Protein AF-A0A957HE68-F1 (afdb_monomer)

Solvent-accessible surface area (backbone atoms only — not comparable to full-atom values): 7111 Å² total; per-residue (Å²): 111,69,67,58,51,51,28,66,50,32,27,58,51,12,52,51,44,36,53,49,45,52,52,47,49,47,45,66,70,68,44,98,52,94,59,88,46,65,70,59,52,51,50,48,52,53,51,49,50,56,49,50,64,57,39,71,77,43,89,49,68,68,56,34,50,63,56,54,66,48,46,63,63,50,43,61,60,45,48,61,52,53,45,50,54,46,36,37,52,11,41,17,31,30,39,32,40,64,67,36,84,48,64,66,57,14,40,48,37,26,46,19,60,77,69,67,66,71,77,52,87,80,88,48,72,64,64,68,77,106

Sequence (130 aa):
MLDTLLRLIAFPAGLLVVSYVLTSAVRSFVLPRGDNVWLTRVTFGVVLWFFRLRTRKASTYEQRDRIMALFAPLTLLVLPVVWLVLVLAGYTLMFWAAGIHDFYTAFSTSGSSLLTLGFAPVNSLSTTIL

Structure (mmCIF, N/CA/C/O backbone):
data_AF-A0A957HE68-F1
#
_entry.id   AF-A0A957HE68-F1
#
loop_
_atom_site.group_PDB
_atom_site.id
_atom_site.type_symbol
_atom_site.label_atom_id
_atom_site.label_alt_id
_atom_site.label_comp_id
_atom_site.label_asym_id
_atom_site.label_entity_id
_atom_site.label_seq_id
_atom_site.pdbx_PDB_ins_code
_atom_site.Cartn_x
_atom_site.Cartn_y
_atom_site.Cartn_z
_atom_site.occupancy
_atom_site.B_iso_or_equiv
_atom_site.auth_seq_id
_atom_site.auth_comp_id
_atom_site.auth_asym_id
_atom_site.auth_atom_id
_atom_site.pdbx_PDB_model_num
ATOM 1 N N . MET A 1 1 ? 8.685 -12.769 -27.928 1.00 75.94 1 MET A N 1
ATOM 2 C CA . MET A 1 1 ? 7.511 -11.882 -28.117 1.00 75.94 1 MET A CA 1
ATOM 3 C C . MET A 1 1 ? 6.611 -11.821 -26.887 1.00 75.94 1 MET A C 1
ATOM 5 O O . MET A 1 1 ? 6.362 -10.714 -26.437 1.00 75.94 1 MET A O 1
ATOM 9 N N . LEU A 1 2 ? 6.144 -12.949 -26.326 1.00 86.31 2 LEU A N 1
ATOM 10 C CA . LEU A 1 2 ? 5.244 -12.943 -25.155 1.00 86.31 2 LEU A CA 1
ATOM 11 C C . LEU A 1 2 ? 5.849 -12.233 -23.927 1.00 86.31 2 LEU A C 1
ATOM 13 O O . LEU A 1 2 ? 5.196 -11.384 -23.339 1.00 86.31 2 LEU A O 1
ATOM 17 N N . ASP A 1 3 ? 7.108 -12.525 -23.589 1.00 85.50 3 ASP A N 1
ATOM 18 C CA . ASP A 1 3 ? 7.813 -11.885 -22.464 1.00 85.50 3 ASP A CA 1
ATOM 19 C C . ASP A 1 3 ? 7.893 -10.355 -22.621 1.00 85.50 3 ASP A C 1
ATOM 21 O O . ASP A 1 3 ? 7.539 -9.608 -21.717 1.00 85.50 3 ASP A O 1
ATOM 25 N N . THR A 1 4 ? 8.243 -9.872 -23.815 1.00 86.00 4 THR A N 1
ATOM 26 C CA . THR A 1 4 ? 8.285 -8.437 -24.131 1.00 86.00 4 THR A CA 1
ATOM 27 C C . THR A 1 4 ? 6.916 -7.769 -23.985 1.00 86.00 4 THR A C 1
ATOM 29 O O . THR A 1 4 ? 6.829 -6.674 -23.440 1.00 86.00 4 THR A O 1
ATOM 32 N N . LEU A 1 5 ? 5.844 -8.432 -24.432 1.00 89.75 5 LEU A N 1
ATOM 33 C CA . LEU A 1 5 ? 4.464 -7.962 -24.258 1.00 89.75 5 LEU A CA 1
ATOM 34 C C . LEU A 1 5 ? 4.073 -7.883 -22.779 1.00 89.75 5 LEU A C 1
ATOM 36 O O . LEU A 1 5 ? 3.512 -6.878 -22.349 1.00 89.75 5 LEU A O 1
ATOM 40 N N . LEU A 1 6 ? 4.407 -8.909 -21.990 1.00 90.62 6 LEU A N 1
ATOM 41 C CA . LEU A 1 6 ? 4.145 -8.916 -20.550 1.00 90.62 6 LEU A CA 1
ATOM 42 C C . LEU A 1 6 ? 4.876 -7.770 -19.847 1.00 90.62 6 LEU A C 1
ATOM 44 O O . LEU A 1 6 ? 4.268 -7.077 -19.037 1.00 90.62 6 LEU A O 1
ATOM 48 N N . ARG A 1 7 ? 6.140 -7.510 -20.196 1.00 88.31 7 ARG A N 1
ATOM 49 C CA . ARG A 1 7 ? 6.916 -6.378 -19.660 1.00 88.31 7 ARG A CA 1
ATOM 50 C C . ARG A 1 7 ? 6.325 -5.029 -20.063 1.00 88.31 7 ARG A C 1
ATOM 52 O O . ARG A 1 7 ? 6.198 -4.141 -19.221 1.00 88.31 7 ARG A O 1
ATOM 59 N N . LEU A 1 8 ? 5.919 -4.897 -21.327 1.00 91.75 8 LEU A N 1
ATOM 60 C CA . LEU A 1 8 ? 5.304 -3.682 -21.863 1.00 91.75 8 LEU A CA 1
ATOM 61 C C . LEU A 1 8 ? 3.995 -3.333 -21.146 1.00 91.75 8 LEU A C 1
ATOM 63 O O . LEU A 1 8 ? 3.669 -2.159 -21.034 1.00 91.75 8 LEU A O 1
ATOM 67 N N . ILE A 1 9 ? 3.263 -4.332 -20.649 1.00 94.56 9 ILE A N 1
ATOM 68 C CA . ILE A 1 9 ? 2.034 -4.142 -19.868 1.00 94.56 9 ILE A CA 1
ATOM 69 C C . ILE A 1 9 ? 2.347 -3.968 -18.374 1.00 94.56 9 ILE A C 1
ATOM 71 O O . ILE A 1 9 ? 1.735 -3.134 -17.707 1.00 94.56 9 ILE A O 1
ATOM 75 N N . ALA A 1 10 ? 3.308 -4.722 -17.837 1.00 94.12 10 ALA A N 1
ATOM 76 C CA . ALA A 1 10 ? 3.653 -4.706 -16.417 1.00 94.12 10 ALA A CA 1
ATOM 77 C C . ALA A 1 10 ? 4.202 -3.349 -15.960 1.00 94.12 10 ALA A C 1
ATOM 79 O O . ALA A 1 10 ? 3.811 -2.871 -14.896 1.00 94.12 10 ALA A O 1
ATOM 80 N N . PHE A 1 11 ? 5.047 -2.699 -16.768 1.00 94.75 11 PHE A N 1
ATOM 81 C CA . PHE A 1 11 ? 5.588 -1.381 -16.429 1.00 94.75 11 PHE A CA 1
ATOM 82 C C . PHE A 1 11 ? 4.496 -0.307 -16.248 1.00 94.75 11 PHE A C 1
ATOM 84 O O . PHE A 1 11 ? 4.413 0.266 -15.159 1.00 94.75 11 PHE A O 1
ATOM 91 N N . PRO A 1 12 ? 3.622 -0.030 -17.241 1.00 97.12 12 PRO A N 1
ATOM 92 C CA . PRO A 1 12 ? 2.555 0.948 -17.074 1.00 97.12 12 PRO A CA 1
ATOM 93 C C . PRO A 1 12 ? 1.541 0.518 -16.014 1.00 97.12 12 PRO A C 1
ATOM 95 O O . PRO A 1 12 ? 1.039 1.378 -15.300 1.00 97.12 12 PRO A O 1
ATOM 98 N N . ALA A 1 13 ? 1.266 -0.781 -15.845 1.00 97.44 13 ALA A N 1
ATOM 99 C CA . ALA A 1 13 ? 0.412 -1.250 -14.754 1.00 97.44 13 ALA A CA 1
ATOM 100 C C . ALA A 1 13 ? 0.998 -0.884 -13.379 1.00 97.44 13 ALA A C 1
ATOM 102 O O . ALA A 1 13 ? 0.289 -0.322 -12.543 1.00 97.44 13 ALA A O 1
ATOM 103 N N . GLY A 1 14 ? 2.293 -1.133 -13.162 1.00 96.62 14 GLY A N 1
ATOM 104 C CA . GLY A 1 14 ? 2.989 -0.740 -11.937 1.00 96.62 14 GLY A CA 1
ATOM 105 C C . GLY A 1 14 ? 2.987 0.774 -11.725 1.00 96.62 14 GLY A C 1
ATOM 106 O O . GLY A 1 14 ? 2.614 1.242 -10.648 1.00 96.62 14 GLY A O 1
ATOM 107 N N . LEU A 1 15 ? 3.285 1.546 -12.774 1.00 96.88 15 LEU A N 1
ATOM 108 C CA . LEU A 1 15 ? 3.272 3.010 -12.729 1.00 96.88 15 LEU A CA 1
ATOM 109 C C . LEU A 1 15 ? 1.884 3.566 -12.382 1.00 96.88 15 LEU A C 1
ATOM 111 O O . LEU A 1 15 ? 1.774 4.491 -11.574 1.00 96.88 15 LEU A O 1
ATOM 115 N N . LEU A 1 16 ? 0.821 2.999 -12.958 1.00 98.00 16 LEU A N 1
ATOM 116 C CA . LEU A 1 16 ? -0.559 3.384 -12.664 1.00 98.00 16 LEU A CA 1
ATOM 117 C C . LEU A 1 16 ? -0.926 3.084 -11.210 1.00 98.00 16 LEU A C 1
ATOM 119 O O . LEU A 1 16 ? -1.542 3.930 -10.562 1.00 98.00 16 LEU A O 1
ATOM 123 N N . VAL A 1 17 ? -0.518 1.926 -10.679 1.00 97.88 17 VAL A N 1
ATOM 124 C CA . VAL A 1 17 ? -0.725 1.577 -9.265 1.00 97.88 17 VAL A CA 1
ATOM 125 C C . VAL A 1 17 ? -0.024 2.584 -8.355 1.00 97.88 17 VAL A C 1
ATOM 127 O O . VAL A 1 17 ? -0.676 3.158 -7.482 1.00 97.88 17 VAL A O 1
ATOM 130 N N . VAL A 1 18 ? 1.265 2.859 -8.579 1.00 97.31 18 VAL A N 1
ATOM 131 C CA . VAL A 1 18 ? 2.030 3.822 -7.766 1.00 97.31 18 VAL A CA 1
ATOM 132 C C . VAL A 1 18 ? 1.402 5.218 -7.842 1.00 97.31 18 VAL A C 1
ATOM 134 O O . VAL A 1 18 ? 1.134 5.833 -6.811 1.00 97.31 18 VAL A O 1
ATOM 137 N N . SER A 1 19 ? 1.076 5.692 -9.047 1.00 97.38 19 SER A N 1
ATOM 138 C CA . SER A 1 19 ? 0.447 7.005 -9.263 1.00 97.38 19 SER A CA 1
ATOM 139 C C . SER A 1 19 ? -0.917 7.120 -8.573 1.00 97.38 19 SER A C 1
ATOM 141 O O . SER A 1 19 ? -1.239 8.150 -7.969 1.00 97.38 19 SER A O 1
ATOM 143 N N . TYR A 1 20 ? -1.721 6.053 -8.625 1.00 96.88 20 TYR A N 1
ATOM 144 C CA . TYR A 1 20 ? -3.011 5.980 -7.944 1.00 96.88 20 TYR A CA 1
ATOM 145 C C . TYR A 1 20 ? -2.849 6.038 -6.422 1.00 96.88 20 TYR A C 1
ATOM 147 O O . TYR A 1 20 ? -3.557 6.801 -5.761 1.00 96.88 20 TYR A O 1
ATOM 155 N N . VAL A 1 21 ? -1.898 5.283 -5.864 1.00 96.38 21 VAL A N 1
ATOM 156 C CA . VAL A 1 21 ? -1.625 5.277 -4.420 1.00 96.38 21 VAL A CA 1
ATOM 157 C C . VAL A 1 21 ? -1.120 6.638 -3.949 1.00 96.38 21 VAL A C 1
ATOM 159 O O . VAL A 1 21 ? -1.629 7.145 -2.953 1.00 96.38 21 VAL A O 1
ATOM 162 N N . LEU A 1 22 ? -0.203 7.277 -4.681 1.00 95.00 22 LEU A N 1
ATOM 163 C CA . LEU A 1 22 ? 0.270 8.629 -4.361 1.00 95.00 22 LEU A CA 1
ATOM 164 C C . LEU A 1 22 ? -0.880 9.640 -4.368 1.00 95.00 22 LEU A C 1
ATOM 166 O O . LEU A 1 22 ? -1.043 10.406 -3.418 1.00 95.00 22 LEU A O 1
ATOM 170 N N . THR A 1 23 ? -1.737 9.595 -5.390 1.00 93.81 23 THR A N 1
ATOM 171 C CA . THR A 1 23 ? -2.928 10.455 -5.456 1.00 93.81 23 THR A CA 1
ATOM 172 C C . THR A 1 23 ? -3.871 10.184 -4.281 1.00 93.81 23 THR A C 1
ATOM 174 O O . THR A 1 23 ? -4.384 11.122 -3.669 1.00 93.81 23 THR A O 1
ATOM 177 N N . SER A 1 24 ? -4.082 8.913 -3.929 1.00 93.38 24 SER A N 1
ATOM 178 C CA . SER A 1 24 ? -4.888 8.508 -2.774 1.00 93.38 24 SER A CA 1
ATOM 179 C C . SER A 1 24 ? -4.308 9.044 -1.465 1.00 93.38 24 SER A C 1
ATOM 181 O O . SER A 1 24 ? -5.060 9.547 -0.628 1.00 93.38 24 SER A O 1
ATOM 183 N N . ALA A 1 25 ? -2.989 8.959 -1.293 1.00 92.25 25 ALA A N 1
ATOM 184 C CA . ALA A 1 25 ? -2.292 9.420 -0.102 1.00 92.25 25 ALA A CA 1
ATOM 185 C C . ALA A 1 25 ? -2.399 10.939 0.060 1.00 92.25 25 ALA A C 1
ATOM 187 O O . ALA A 1 25 ? -2.821 11.415 1.114 1.00 92.25 25 ALA A O 1
ATOM 188 N N . VAL A 1 26 ? -2.128 11.695 -1.009 1.00 92.94 26 VAL A N 1
ATOM 189 C CA . VAL A 1 26 ? -2.265 13.159 -1.018 1.00 92.94 26 VAL A CA 1
ATOM 190 C C . VAL A 1 26 ? -3.702 13.572 -0.703 1.00 92.94 26 VAL A C 1
ATOM 192 O O . VAL A 1 26 ? -3.925 14.407 0.171 1.00 92.94 26 VAL A O 1
ATOM 195 N N . ARG A 1 27 ? -4.697 12.962 -1.356 1.00 91.00 27 ARG A N 1
ATOM 196 C CA . ARG A 1 27 ? -6.107 13.296 -1.102 1.00 91.00 27 ARG A 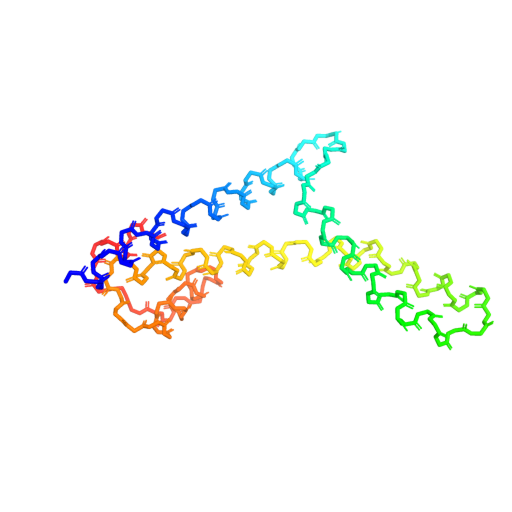CA 1
ATOM 197 C C . ARG A 1 27 ? -6.566 12.943 0.310 1.00 91.00 27 ARG A C 1
A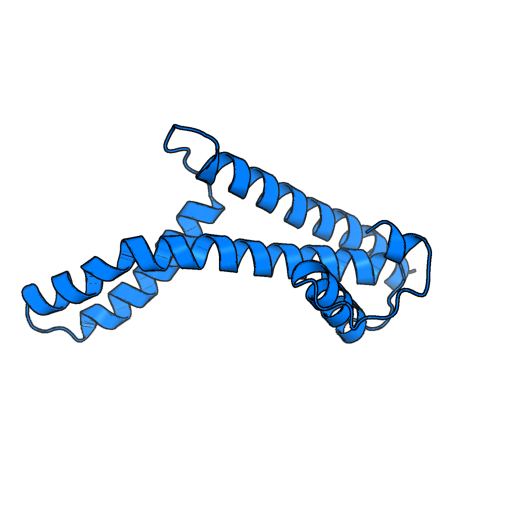TOM 199 O O . ARG A 1 27 ? -7.422 13.640 0.836 1.00 91.00 27 ARG A O 1
ATOM 206 N N . SER A 1 28 ? -6.012 11.891 0.911 1.00 88.00 28 SER A N 1
ATOM 207 C CA . SER A 1 28 ? -6.415 11.446 2.251 1.00 88.00 28 SER A CA 1
ATOM 208 C C . SER A 1 28 ? -5.730 12.226 3.378 1.00 88.00 28 SER A C 1
ATOM 210 O O . SER A 1 28 ? -6.350 12.413 4.419 1.00 88.00 28 SER A O 1
ATOM 212 N N . PHE A 1 29 ? -4.478 12.671 3.196 1.00 87.12 29 PHE A N 1
ATOM 213 C CA . PHE A 1 29 ? -3.711 13.352 4.252 1.00 87.12 29 PHE A CA 1
ATOM 214 C C . PHE A 1 29 ? -3.557 14.861 4.074 1.00 87.12 29 PHE A C 1
ATOM 216 O O . PHE A 1 29 ? -3.486 15.578 5.067 1.00 87.12 29 PHE A O 1
ATOM 223 N N . VAL A 1 30 ? -3.460 15.349 2.838 1.00 87.88 30 VAL A N 1
ATOM 224 C CA . VAL A 1 30 ? -3.128 16.759 2.573 1.00 87.88 30 VAL A CA 1
ATOM 225 C C . VAL A 1 30 ? -4.386 17.600 2.398 1.00 87.88 30 VAL A C 1
ATOM 227 O O . VAL A 1 30 ? -4.402 18.771 2.769 1.00 87.88 30 VAL A O 1
ATOM 230 N N . LEU A 1 31 ? -5.454 17.027 1.836 1.00 87.31 31 LEU A N 1
ATOM 231 C CA . LEU A 1 31 ? -6.691 17.774 1.652 1.00 87.31 31 LEU A CA 1
ATOM 232 C C . LEU A 1 31 ? -7.410 17.952 3.001 1.00 87.31 31 LEU A C 1
ATOM 234 O O . LEU A 1 31 ? -7.778 16.962 3.627 1.00 87.31 31 LEU A O 1
ATOM 238 N N . PRO A 1 32 ? -7.715 19.193 3.424 1.00 77.19 32 PRO A N 1
ATOM 239 C CA . PRO A 1 32 ? -8.381 19.482 4.699 1.00 77.19 32 PRO A CA 1
ATOM 240 C C . PRO A 1 32 ? -9.891 19.171 4.679 1.00 77.19 32 PRO A C 1
ATOM 242 O O . PRO A 1 32 ? -10.655 19.687 5.490 1.00 77.19 32 PRO A O 1
ATOM 245 N N . ARG A 1 33 ? -10.352 18.357 3.724 1.00 74.00 33 ARG A N 1
ATOM 246 C CA . ARG A 1 33 ? -11.751 17.952 3.558 1.00 74.00 33 ARG A CA 1
ATOM 247 C C . ARG A 1 33 ? -11.818 16.434 3.506 1.00 74.00 33 ARG A C 1
ATOM 249 O O . ARG A 1 33 ? -10.931 15.817 2.926 1.00 74.00 33 ARG A O 1
ATOM 256 N N . GLY A 1 34 ? -12.876 15.852 4.074 1.00 69.88 34 GLY A N 1
ATOM 257 C CA . GLY A 1 34 ? -13.139 14.409 4.051 1.00 69.88 34 GLY A CA 1
ATOM 258 C C . GLY A 1 34 ? -13.446 13.908 2.641 1.00 69.88 34 GLY A C 1
ATOM 259 O O . GLY A 1 34 ? -14.594 13.605 2.323 1.00 69.88 34 GLY A O 1
ATOM 260 N N . ASP A 1 35 ? -12.429 13.878 1.782 1.00 77.88 35 ASP A N 1
ATOM 261 C CA . ASP A 1 35 ? -12.549 13.388 0.420 1.00 77.88 35 ASP A CA 1
ATOM 262 C C . ASP A 1 35 ? -12.723 11.867 0.450 1.00 77.88 35 ASP A C 1
ATOM 264 O O . ASP A 1 35 ? -12.035 11.136 1.169 1.00 77.88 35 ASP A O 1
ATOM 268 N N . ASN A 1 36 ? -13.690 11.375 -0.313 1.00 78.31 36 ASN A N 1
ATOM 269 C CA . ASN A 1 36 ? -14.111 9.987 -0.230 1.00 78.31 36 ASN A CA 1
ATOM 270 C C . ASN A 1 36 ? -13.303 9.128 -1.204 1.00 78.31 36 ASN A C 1
ATOM 272 O O . ASN A 1 36 ? -13.799 8.681 -2.243 1.00 78.31 36 ASN A O 1
ATOM 276 N N . VAL A 1 37 ? -12.035 8.915 -0.860 1.00 88.88 37 VAL A N 1
ATOM 277 C CA . VAL A 1 37 ? -11.106 8.121 -1.664 1.00 88.88 37 VAL A CA 1
ATOM 278 C C . VAL A 1 37 ? -11.465 6.637 -1.572 1.00 88.88 37 VAL A C 1
ATOM 280 O O . VAL A 1 37 ? -11.614 6.077 -0.485 1.00 88.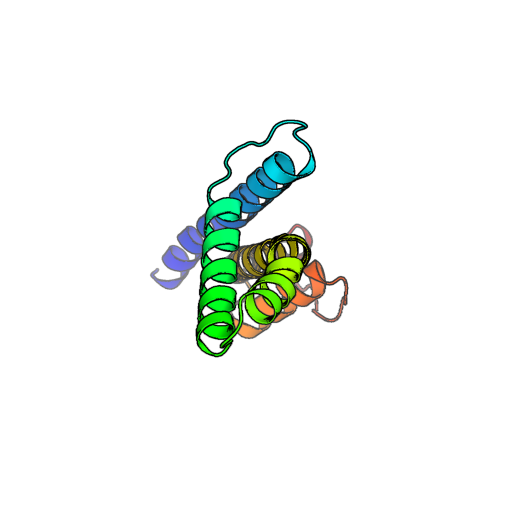88 37 VAL A O 1
ATOM 283 N N . TRP A 1 38 ? -11.589 5.979 -2.728 1.00 91.25 38 TRP A N 1
ATOM 284 C CA . TRP A 1 38 ? -12.007 4.575 -2.808 1.00 91.25 38 TRP A CA 1
ATOM 285 C C . TRP A 1 38 ? -11.086 3.637 -2.018 1.00 91.25 38 TRP A C 1
ATOM 287 O O . TRP A 1 38 ? -11.581 2.822 -1.245 1.00 91.25 38 TRP A O 1
ATOM 297 N N . LEU A 1 39 ? -9.762 3.796 -2.142 1.00 91.50 39 LEU A N 1
ATOM 298 C CA . LEU A 1 39 ? -8.789 2.960 -1.433 1.00 91.50 39 LEU A CA 1
ATOM 299 C C . LEU A 1 39 ? -8.939 3.071 0.090 1.00 91.50 39 LEU A C 1
ATOM 301 O O . LEU A 1 39 ? -8.947 2.060 0.795 1.00 91.50 39 LEU A O 1
ATOM 305 N N . THR A 1 40 ? -9.145 4.290 0.589 1.00 92.19 40 THR A N 1
ATOM 306 C CA . THR A 1 40 ? -9.429 4.556 2.002 1.00 92.19 40 THR A CA 1
ATOM 307 C C . THR A 1 40 ? -10.719 3.862 2.425 1.00 92.19 40 THR A C 1
ATOM 309 O O . THR A 1 40 ? -10.723 3.099 3.388 1.00 92.19 40 THR A O 1
ATOM 312 N N . ARG A 1 41 ? -11.802 4.019 1.657 1.00 93.38 41 ARG A N 1
ATOM 313 C CA . ARG A 1 41 ? -13.092 3.380 1.956 1.00 93.38 41 ARG A CA 1
ATOM 314 C C . ARG A 1 41 ? -12.993 1.855 2.019 1.00 93.38 41 ARG A C 1
ATOM 316 O O . ARG A 1 41 ? -13.517 1.252 2.955 1.00 93.38 41 ARG A O 1
ATOM 323 N N . VAL A 1 42 ? -12.329 1.235 1.044 1.00 95.88 42 VAL A N 1
ATOM 324 C CA . VAL A 1 42 ? -12.131 -0.221 1.005 1.00 95.88 42 VAL A CA 1
ATOM 325 C C . VAL A 1 42 ? -11.320 -0.680 2.210 1.00 95.88 42 VAL A C 1
ATOM 327 O O . VAL A 1 42 ? -11.724 -1.627 2.880 1.00 95.88 42 VAL A O 1
ATOM 330 N N . THR A 1 43 ? -10.241 0.029 2.544 1.00 95.25 43 THR A N 1
ATOM 331 C CA . THR A 1 43 ? -9.405 -0.289 3.711 1.00 95.25 43 THR A CA 1
ATOM 332 C C . THR A 1 43 ? -10.221 -0.251 5.004 1.00 95.25 43 THR A C 1
ATOM 334 O O . THR A 1 43 ? -10.222 -1.223 5.759 1.00 95.25 43 THR A O 1
ATOM 337 N N . PHE A 1 44 ? -11.006 0.811 5.221 1.00 95.56 44 PHE A N 1
ATOM 338 C CA . PHE A 1 44 ? -11.909 0.907 6.372 1.00 95.56 44 PHE A CA 1
ATOM 339 C C . PHE A 1 44 ? -12.948 -0.218 6.398 1.00 95.56 44 PHE A C 1
ATOM 341 O O . PHE A 1 44 ? -13.202 -0.791 7.457 1.00 95.56 44 PHE A O 1
ATOM 348 N N . GLY A 1 45 ? -13.523 -0.574 5.248 1.00 96.81 45 GLY A N 1
ATOM 349 C CA . GLY A 1 45 ? -14.480 -1.675 5.138 1.00 96.81 45 GLY A CA 1
ATOM 350 C C . GLY A 1 45 ? -13.877 -3.034 5.507 1.00 96.81 45 GLY A C 1
ATOM 351 O O . GLY A 1 45 ? -14.483 -3.786 6.271 1.00 96.81 45 GLY A O 1
ATOM 352 N N . VAL A 1 46 ? -12.671 -3.330 5.014 1.00 96.88 46 VAL A N 1
ATOM 353 C CA . VAL A 1 46 ? -11.951 -4.580 5.306 1.00 96.88 46 VAL A CA 1
ATOM 354 C C . VAL A 1 46 ? -11.581 -4.662 6.785 1.00 96.88 46 VAL A C 1
ATOM 356 O O . VAL A 1 46 ? -11.862 -5.673 7.430 1.00 96.88 46 VAL A O 1
ATOM 359 N N . VAL A 1 47 ? -11.021 -3.595 7.363 1.00 97.00 47 VAL A N 1
ATOM 360 C CA . VAL A 1 47 ? -10.686 -3.582 8.796 1.00 97.00 47 VAL A CA 1
ATOM 361 C C . VAL A 1 47 ? -11.955 -3.710 9.642 1.00 97.00 47 VAL A C 1
ATOM 363 O O . VAL A 1 47 ? -11.995 -4.514 10.573 1.00 97.00 47 VAL A O 1
ATOM 366 N N . LEU A 1 48 ? -13.039 -3.018 9.278 1.00 96.44 48 LEU A N 1
ATOM 367 C CA . LEU A 1 48 ? -14.318 -3.120 9.982 1.00 96.44 48 LEU A CA 1
ATOM 368 C C . LEU A 1 48 ? -14.871 -4.545 9.936 1.00 96.44 48 LEU A C 1
ATOM 370 O O . LEU A 1 48 ? -15.426 -5.022 10.926 1.00 96.44 48 LEU A O 1
ATOM 374 N N . TRP A 1 49 ? -14.720 -5.239 8.809 1.00 96.81 49 TRP A N 1
ATOM 375 C CA . TRP A 1 49 ? -15.115 -6.638 8.690 1.00 96.81 49 TRP A CA 1
ATOM 376 C C . TRP A 1 49 ? -14.355 -7.525 9.688 1.00 96.81 49 TRP A C 1
ATOM 378 O O . TRP A 1 49 ? -14.995 -8.277 10.428 1.00 96.81 49 TRP A O 1
ATOM 388 N N . PHE A 1 50 ? -13.033 -7.370 9.816 1.00 96.00 50 PHE A N 1
ATOM 389 C CA . PHE A 1 50 ? -12.243 -8.086 10.830 1.00 96.00 50 PHE A CA 1
ATOM 390 C C . PHE A 1 50 ? -12.670 -7.748 12.266 1.00 96.00 50 PHE A C 1
ATOM 392 O O . PHE A 1 50 ? -12.828 -8.647 13.098 1.00 96.00 50 PHE A O 1
ATOM 399 N N . PHE A 1 51 ? -12.928 -6.474 12.562 1.00 95.75 51 PHE A N 1
ATOM 400 C CA . PHE A 1 51 ? -13.426 -6.059 13.876 1.00 95.75 51 PHE A CA 1
ATOM 401 C C . PHE A 1 51 ? -14.806 -6.648 14.179 1.00 95.75 51 PHE A C 1
ATOM 403 O O . PHE A 1 51 ? -15.033 -7.138 15.284 1.00 95.75 51 PHE A O 1
ATOM 410 N N . ARG A 1 52 ? -15.706 -6.693 13.191 1.00 94.56 52 ARG A N 1
ATOM 411 C CA . ARG A 1 52 ? -17.022 -7.337 13.319 1.00 94.56 52 ARG A CA 1
ATOM 412 C C . ARG A 1 52 ? -16.904 -8.830 13.603 1.00 94.56 52 ARG A C 1
ATOM 414 O O . ARG A 1 52 ? -17.652 -9.353 14.426 1.00 94.56 52 ARG A O 1
ATOM 421 N N . LEU A 1 53 ? -15.955 -9.527 12.977 1.00 94.81 53 LEU A N 1
ATOM 422 C CA . LEU A 1 53 ? -15.680 -10.927 13.312 1.00 94.81 53 LEU A CA 1
ATOM 423 C C . LEU A 1 53 ? -15.231 -11.087 14.769 1.00 94.81 53 LEU A C 1
ATOM 425 O O . LEU A 1 53 ? -15.610 -12.061 15.422 1.00 94.81 53 LEU A O 1
ATOM 429 N N . ARG A 1 54 ? -14.467 -10.128 15.303 1.00 91.50 54 ARG A N 1
ATOM 430 C CA . ARG A 1 54 ? -14.035 -10.146 16.704 1.00 91.50 54 ARG A CA 1
ATOM 431 C C . ARG A 1 54 ? -15.179 -9.838 17.670 1.00 91.50 54 ARG A C 1
ATOM 433 O O . ARG A 1 54 ? -15.326 -10.546 18.666 1.00 91.50 54 ARG A O 1
ATOM 440 N N . THR A 1 55 ? -16.011 -8.843 17.372 1.00 93.31 55 THR A N 1
ATOM 441 C CA . THR A 1 55 ? -17.140 -8.450 18.232 1.00 93.31 55 THR A CA 1
ATOM 442 C C . THR A 1 55 ? -18.275 -9.472 18.246 1.00 93.31 55 THR A C 1
ATOM 444 O O . THR A 1 55 ? -19.027 -9.506 19.217 1.00 93.31 55 THR A O 1
ATOM 447 N N . ARG A 1 56 ? -18.362 -10.382 17.261 1.00 91.12 56 ARG A N 1
ATOM 448 C CA . ARG A 1 56 ? -19.272 -11.548 17.313 1.00 91.12 56 ARG A CA 1
ATOM 449 C C . ARG A 1 56 ? -19.077 -12.416 18.560 1.00 91.12 56 ARG A C 1
ATOM 451 O O . ARG A 1 56 ? -20.028 -13.057 18.988 1.00 91.12 56 ARG A O 1
ATOM 458 N N . LYS A 1 57 ? -17.871 -12.436 19.139 1.00 89.81 57 LYS A N 1
ATOM 459 C CA . LYS A 1 57 ? -17.561 -13.194 20.363 1.00 89.81 57 LYS A CA 1
ATOM 460 C C . LYS A 1 57 ? -17.847 -12.419 21.657 1.00 89.81 57 LYS A C 1
ATOM 462 O O . LYS A 1 57 ? -17.721 -12.995 22.729 1.00 89.81 57 LYS A O 1
ATOM 467 N N . ALA A 1 58 ? -18.192 -11.134 21.571 1.00 91.25 58 ALA A N 1
ATOM 468 C CA . ALA A 1 58 ? -18.495 -10.303 22.731 1.00 91.25 58 ALA A CA 1
ATOM 469 C C . ALA A 1 58 ? -19.982 -10.416 23.099 1.00 91.25 58 ALA A C 1
ATOM 471 O O . ALA A 1 58 ? -20.859 -10.207 22.246 1.00 91.25 58 ALA A O 1
ATOM 472 N N . SER A 1 59 ? -20.245 -10.742 24.366 1.00 90.06 59 SER A N 1
ATOM 473 C CA . SER A 1 59 ? -21.593 -10.966 24.896 1.00 90.06 59 SER A CA 1
ATOM 474 C C . SER A 1 59 ? -22.243 -9.689 25.427 1.00 90.06 59 SER A C 1
ATOM 476 O O . SER A 1 59 ? -23.465 -9.581 25.363 1.00 90.06 59 SER A O 1
ATOM 478 N N . THR A 1 60 ? -21.454 -8.712 25.894 1.00 94.06 60 THR A N 1
ATOM 479 C CA . THR A 1 60 ? -21.969 -7.441 26.433 1.00 94.06 60 THR A CA 1
ATOM 480 C C . THR A 1 60 ? -21.692 -6.253 25.516 1.00 94.06 60 THR A C 1
ATOM 482 O O . THR A 1 60 ? -20.826 -6.301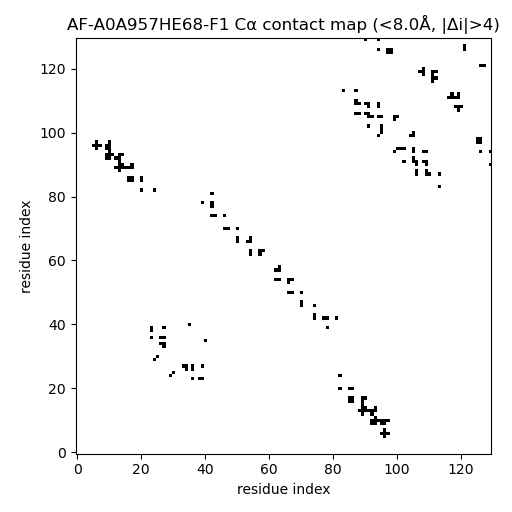 24.633 1.00 94.06 60 THR A O 1
ATOM 485 N N . TYR A 1 61 ? -22.441 -5.169 25.722 1.00 90.75 61 TYR A N 1
ATOM 486 C CA . TYR A 1 61 ? -22.270 -3.924 24.977 1.00 90.75 61 TYR A CA 1
ATOM 487 C C . TYR A 1 61 ? -20.900 -3.291 25.256 1.00 90.75 61 TYR A C 1
ATOM 489 O O . TYR A 1 61 ? -20.191 -2.924 24.323 1.00 90.75 61 TYR A O 1
ATOM 497 N N . GLU A 1 62 ? -20.473 -3.277 26.516 1.00 93.69 62 GLU A N 1
ATOM 498 C CA . GLU A 1 62 ? -19.209 -2.687 26.973 1.00 93.69 62 GLU A CA 1
ATOM 499 C C . GLU A 1 62 ? -18.002 -3.390 26.339 1.00 93.69 62 GLU A C 1
ATOM 501 O O . GLU A 1 62 ? -17.022 -2.754 25.953 1.00 93.69 62 GLU A O 1
ATOM 506 N N . GLN A 1 63 ? -18.074 -4.716 26.178 1.00 92.25 63 GLN A N 1
ATOM 507 C CA . GLN A 1 63 ? -17.029 -5.481 25.495 1.00 92.25 63 GLN A CA 1
ATOM 508 C C . GLN A 1 63 ? -16.946 -5.133 24.006 1.00 92.25 63 GLN A C 1
ATOM 510 O O . GLN A 1 63 ? -15.847 -5.018 23.458 1.00 92.25 63 GLN A O 1
ATOM 515 N N . ARG A 1 64 ? -18.096 -4.974 23.337 1.00 92.38 64 ARG A N 1
ATOM 516 C CA . ARG A 1 64 ? -18.147 -4.586 21.919 1.00 92.38 64 ARG A CA 1
ATOM 517 C C . ARG A 1 64 ? -17.611 -3.179 21.718 1.00 92.38 64 ARG A C 1
ATOM 519 O O . ARG A 1 64 ? -16.807 -2.983 20.810 1.00 92.38 64 ARG A O 1
ATOM 526 N N . ASP A 1 65 ? -18.019 -2.249 22.572 1.00 94.50 65 ASP A N 1
ATOM 527 C CA . ASP A 1 65 ? -17.579 -0.858 22.538 1.00 94.50 65 ASP A CA 1
ATOM 528 C C . ASP A 1 65 ? -16.063 -0.751 22.735 1.00 94.50 65 ASP A C 1
ATOM 530 O O . ASP A 1 65 ? -15.366 -0.190 21.893 1.00 94.50 65 ASP A O 1
ATOM 534 N N . ARG A 1 66 ? -15.512 -1.438 23.745 1.00 93.19 66 ARG A N 1
ATOM 535 C CA . ARG A 1 66 ? -14.061 -1.470 23.987 1.00 93.19 66 ARG A CA 1
ATOM 536 C C . ARG A 1 66 ? -13.261 -2.005 22.797 1.00 93.19 66 ARG A C 1
ATOM 538 O O . ARG A 1 66 ? -12.171 -1.509 22.522 1.00 93.19 66 ARG A O 1
ATOM 545 N N . ILE A 1 67 ? -13.774 -3.019 22.094 1.00 94.19 67 ILE A N 1
ATOM 546 C CA . ILE A 1 67 ? -13.137 -3.523 20.868 1.00 94.19 67 ILE A CA 1
ATOM 547 C C . ILE A 1 67 ? -13.239 -2.466 19.764 1.00 94.19 67 ILE A C 1
ATOM 549 O O . ILE A 1 67 ? -12.236 -2.153 19.130 1.00 94.19 67 ILE A O 1
ATOM 553 N N . MET A 1 68 ? -14.424 -1.896 19.541 1.00 95.31 68 MET A N 1
ATOM 554 C CA . MET A 1 68 ? -14.659 -0.909 18.482 1.00 95.31 68 MET A CA 1
ATOM 555 C C . MET A 1 68 ? -13.934 0.422 1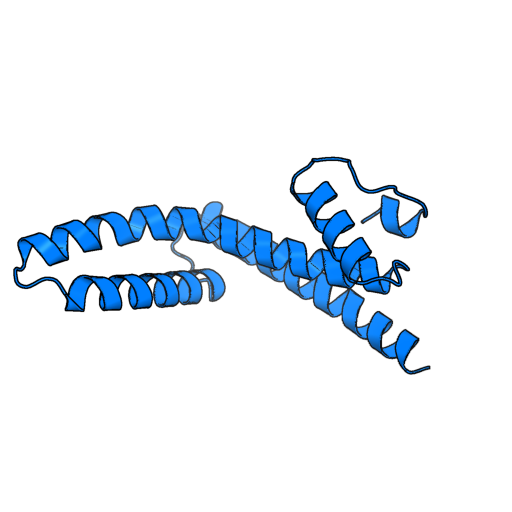8.717 1.00 95.31 68 MET A C 1
ATOM 557 O O . MET A 1 68 ? -13.598 1.089 17.744 1.00 95.31 68 MET A O 1
ATOM 561 N N . ALA A 1 69 ? -13.595 0.777 19.957 1.00 95.38 69 ALA A N 1
ATOM 562 C CA . ALA A 1 69 ? -12.783 1.954 20.267 1.00 95.38 69 ALA A CA 1
ATOM 563 C C . ALA A 1 69 ? -11.406 1.926 19.571 1.00 95.38 69 ALA A C 1
ATOM 565 O O . ALA A 1 69 ? -10.873 2.970 19.199 1.00 95.38 69 ALA A O 1
ATOM 566 N N . LEU A 1 70 ? -10.846 0.733 19.327 1.00 94.94 70 LEU A N 1
ATOM 567 C CA . LEU A 1 70 ? -9.575 0.563 18.613 1.00 94.94 70 LEU A CA 1
ATOM 568 C C . LEU A 1 70 ? -9.721 0.587 17.083 1.00 94.94 70 LEU A C 1
ATOM 570 O O . LEU A 1 70 ? -8.713 0.642 16.381 1.00 94.94 70 LEU A O 1
ATOM 574 N N . PHE A 1 71 ? -10.944 0.551 16.546 1.00 95.69 71 PHE A N 1
ATOM 575 C CA . PHE A 1 71 ? -11.177 0.463 15.104 1.00 95.69 71 PHE A CA 1
ATOM 576 C C . PHE A 1 71 ? -10.591 1.659 14.355 1.00 95.69 71 PHE A C 1
ATOM 578 O O . PHE A 1 71 ? -9.780 1.475 13.449 1.00 95.69 71 PHE A O 1
ATOM 585 N N . ALA A 1 72 ? -10.975 2.877 14.739 1.00 92.50 72 ALA A N 1
ATOM 586 C CA . ALA A 1 72 ? -10.501 4.091 14.084 1.00 92.50 72 ALA A CA 1
ATOM 587 C C . ALA A 1 72 ? -8.965 4.235 14.137 1.00 92.50 72 ALA A C 1
ATOM 589 O O . ALA A 1 72 ? -8.363 4.330 13.065 1.00 92.50 72 ALA A O 1
ATOM 590 N N . PRO A 1 73 ? -8.295 4.183 15.310 1.00 94.81 73 PRO A N 1
ATOM 591 C CA . PRO A 1 73 ? -6.844 4.359 15.370 1.00 94.81 73 PRO A CA 1
ATOM 592 C C . PRO A 1 73 ? -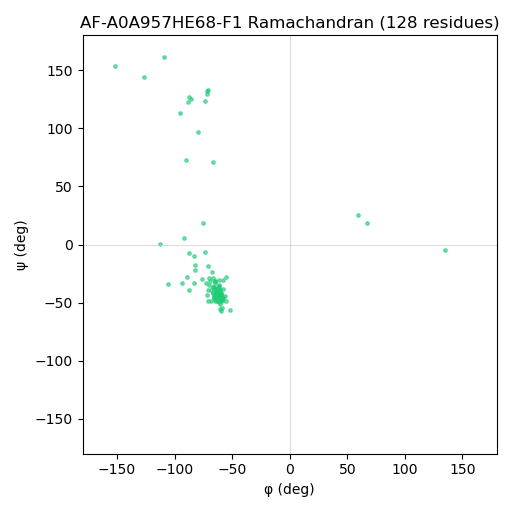6.079 3.247 14.642 1.00 94.81 73 PRO A C 1
ATOM 594 O O . PRO A 1 73 ? -5.125 3.546 13.926 1.00 94.81 73 PRO A O 1
ATOM 597 N N . LEU A 1 74 ? -6.503 1.980 14.744 1.00 96.19 74 LEU A N 1
ATOM 598 C CA . LEU A 1 74 ? -5.826 0.902 14.015 1.00 96.19 74 LEU A CA 1
ATOM 599 C C . LEU A 1 74 ? -6.040 1.011 12.507 1.00 96.19 74 LEU A C 1
ATOM 601 O O . LEU A 1 74 ? -5.101 0.799 11.749 1.00 96.19 74 LEU A O 1
ATOM 605 N N . THR A 1 75 ? -7.235 1.385 12.052 1.00 95.19 75 THR A N 1
ATOM 606 C CA . THR A 1 75 ? -7.488 1.555 10.614 1.00 95.19 75 THR A CA 1
ATOM 607 C C . THR A 1 75 ? -6.643 2.682 10.024 1.00 95.19 75 THR A C 1
ATOM 609 O O . THR A 1 75 ? -6.111 2.533 8.924 1.00 95.19 75 THR A O 1
ATOM 612 N N . LEU A 1 76 ? -6.458 3.779 10.766 1.00 93.50 76 LEU A N 1
ATOM 613 C CA . LEU A 1 76 ? -5.572 4.872 10.359 1.00 93.50 76 LEU A CA 1
ATOM 614 C C . LEU A 1 76 ? -4.110 4.421 10.233 1.00 93.50 76 LEU A C 1
ATOM 616 O O . LEU A 1 76 ? -3.436 4.854 9.304 1.00 93.50 76 LEU A O 1
ATOM 620 N N . LEU A 1 77 ? -3.635 3.522 11.104 1.00 95.69 77 LEU A N 1
ATOM 621 C CA . LEU A 1 77 ? -2.296 2.922 10.993 1.00 95.69 77 LEU A CA 1
ATOM 622 C C . LEU A 1 77 ? -2.184 1.907 9.846 1.00 95.69 77 LEU A C 1
ATOM 624 O O . LEU A 1 77 ? -1.132 1.792 9.224 1.00 95.69 77 LEU A O 1
ATOM 628 N N . VAL A 1 78 ? -3.258 1.178 9.541 1.00 96.50 78 VAL A N 1
ATOM 629 C CA . VAL A 1 78 ? -3.296 0.207 8.434 1.00 96.50 78 VAL A CA 1
ATOM 630 C C . VAL A 1 78 ? -3.242 0.909 7.075 1.00 96.50 78 VAL A C 1
ATOM 632 O O . VAL A 1 78 ? -2.668 0.368 6.133 1.00 96.50 78 VAL A O 1
ATOM 635 N N . LEU A 1 79 ? -3.793 2.118 6.962 1.00 94.62 79 LEU A N 1
ATOM 636 C CA . LEU A 1 79 ? -3.831 2.892 5.719 1.00 94.62 79 LEU A CA 1
ATOM 637 C C . LEU A 1 79 ? -2.453 3.056 5.036 1.00 94.62 79 LEU A C 1
ATOM 639 O O . LEU A 1 79 ? -2.318 2.631 3.886 1.00 94.62 79 LEU A O 1
ATOM 643 N N . PRO A 1 80 ? -1.412 3.599 5.705 1.00 94.31 80 PRO A N 1
ATOM 644 C CA . PRO A 1 80 ? -0.083 3.709 5.111 1.00 94.31 80 PRO A CA 1
ATOM 645 C C . PRO A 1 80 ? 0.554 2.344 4.841 1.00 94.31 80 PRO A C 1
ATOM 647 O O . PRO A 1 80 ? 1.271 2.205 3.857 1.00 94.31 80 PRO A O 1
ATOM 650 N N . VAL A 1 81 ? 0.264 1.314 5.645 1.00 96.44 81 VAL A N 1
ATOM 651 C CA . VAL A 1 81 ? 0.754 -0.051 5.380 1.00 96.44 81 VAL A CA 1
ATOM 652 C C . VAL A 1 81 ? 0.190 -0.578 4.059 1.00 96.44 81 VAL A C 1
ATOM 654 O O . VAL A 1 81 ? 0.942 -1.100 3.239 1.00 96.44 81 VAL A O 1
ATOM 657 N N . VAL A 1 82 ? -1.108 -0.390 3.806 1.00 96.88 82 VAL A N 1
ATOM 658 C CA . VAL A 1 82 ? -1.742 -0.763 2.530 1.00 96.88 82 VAL A CA 1
ATOM 659 C C . VAL A 1 82 ? -1.099 -0.015 1.364 1.00 96.88 82 VAL A C 1
ATOM 661 O O . VAL A 1 82 ? -0.819 -0.620 0.330 1.00 96.88 82 VAL A O 1
ATOM 664 N N . TRP A 1 83 ? -0.820 1.279 1.523 1.00 96.44 83 TRP A N 1
ATOM 665 C CA . TRP A 1 83 ? -0.136 2.055 0.489 1.00 96.44 83 TRP A CA 1
ATOM 666 C C . TRP A 1 83 ? 1.267 1.537 0.208 1.00 96.44 83 TRP A C 1
ATOM 668 O O . TRP A 1 83 ? 1.600 1.334 -0.955 1.00 96.44 83 TRP A O 1
ATOM 678 N N . LEU A 1 84 ? 2.060 1.267 1.246 1.00 96.12 84 LEU A N 1
ATOM 679 C CA . LEU A 1 84 ? 3.406 0.717 1.094 1.00 96.12 84 LEU A CA 1
ATOM 680 C C . LEU A 1 84 ? 3.382 -0.636 0.384 1.00 96.12 84 LEU A C 1
ATOM 682 O O . LEU A 1 84 ? 4.175 -0.850 -0.523 1.00 96.12 84 LEU A O 1
ATOM 686 N N . VAL A 1 85 ? 2.445 -1.524 0.728 1.00 97.25 85 VAL A N 1
ATOM 687 C CA . VAL A 1 85 ? 2.297 -2.827 0.056 1.00 97.25 85 VAL A CA 1
ATOM 688 C C . VAL A 1 85 ? 1.944 -2.661 -1.426 1.00 97.25 85 VAL A C 1
ATOM 690 O O . VAL A 1 85 ? 2.488 -3.368 -2.273 1.00 97.25 85 VAL A O 1
ATOM 693 N N . LEU A 1 86 ? 1.062 -1.719 -1.769 1.00 97.38 86 LEU A N 1
ATOM 694 C CA . LEU A 1 86 ? 0.698 -1.460 -3.165 1.00 97.38 86 LEU A CA 1
ATOM 695 C C . LEU A 1 86 ? 1.834 -0.796 -3.950 1.00 97.38 86 LEU A C 1
ATOM 697 O O . LEU A 1 86 ? 2.060 -1.151 -5.104 1.00 97.38 86 LEU A O 1
ATOM 701 N N . VAL A 1 87 ? 2.566 0.130 -3.330 1.00 97.06 87 VAL A N 1
ATOM 702 C CA . VAL A 1 87 ? 3.753 0.765 -3.920 1.00 97.06 87 VAL A CA 1
ATOM 703 C C . VAL A 1 87 ? 4.854 -0.270 -4.141 1.00 97.06 87 VAL A C 1
ATOM 705 O O . VAL A 1 87 ? 5.415 -0.320 -5.231 1.00 97.06 87 VAL A O 1
ATOM 708 N N . LEU A 1 88 ? 5.098 -1.151 -3.167 1.00 96.69 88 LEU A N 1
ATOM 709 C CA . LEU A 1 88 ? 6.008 -2.293 -3.285 1.00 96.69 88 LEU A CA 1
ATOM 710 C C . LEU A 1 88 ? 5.633 -3.178 -4.479 1.00 96.69 88 LEU A C 1
ATOM 712 O O . LEU A 1 88 ? 6.478 -3.495 -5.311 1.00 96.69 88 LEU A O 1
ATOM 716 N N . ALA A 1 89 ? 4.356 -3.546 -4.608 1.00 97.44 89 ALA A N 1
ATOM 717 C CA . ALA A 1 89 ? 3.882 -4.337 -5.741 1.00 97.44 89 ALA A CA 1
ATOM 718 C C . ALA A 1 89 ? 4.050 -3.589 -7.078 1.00 97.44 89 ALA A C 1
ATOM 720 O O . ALA A 1 89 ? 4.515 -4.174 -8.056 1.00 97.44 89 ALA A O 1
ATOM 721 N N . GLY A 1 90 ? 3.723 -2.293 -7.119 1.00 96.94 90 GLY A N 1
ATOM 722 C CA . GLY A 1 90 ? 3.862 -1.457 -8.311 1.00 96.94 90 GLY A CA 1
ATOM 723 C C . GLY A 1 90 ? 5.313 -1.329 -8.781 1.00 96.94 90 GLY A C 1
ATOM 724 O O . GLY A 1 90 ? 5.605 -1.592 -9.947 1.00 96.94 90 GLY A O 1
ATOM 725 N N . TYR A 1 91 ? 6.237 -1.028 -7.869 1.00 95.69 91 TYR A N 1
ATOM 726 C CA . TYR A 1 91 ? 7.667 -0.979 -8.176 1.00 95.69 91 TYR A CA 1
ATOM 727 C C . TYR A 1 91 ? 8.237 -2.351 -8.528 1.00 95.69 91 TYR A C 1
ATOM 729 O O . TYR A 1 91 ? 9.048 -2.440 -9.442 1.00 95.69 91 TYR A O 1
ATOM 737 N N . THR A 1 92 ? 7.789 -3.431 -7.881 1.00 95.69 92 THR A N 1
ATOM 738 C CA . THR A 1 92 ? 8.188 -4.800 -8.258 1.00 95.69 92 THR A CA 1
ATOM 739 C C . THR A 1 92 ? 7.862 -5.081 -9.729 1.00 95.69 92 THR A C 1
ATOM 741 O O . THR A 1 92 ? 8.715 -5.584 -10.459 1.00 95.69 92 THR A O 1
ATOM 744 N N . LEU A 1 93 ? 6.666 -4.699 -10.198 1.00 95.31 93 LEU A N 1
ATOM 745 C CA . LEU A 1 93 ? 6.280 -4.831 -11.609 1.00 95.31 93 LEU A CA 1
ATOM 746 C C . LEU A 1 93 ? 7.149 -3.966 -12.533 1.00 95.31 93 LEU A C 1
ATOM 748 O O . LEU A 1 93 ? 7.562 -4.431 -13.597 1.00 95.31 93 LEU A O 1
ATOM 752 N N . MET A 1 94 ? 7.448 -2.729 -12.126 1.00 94.88 94 MET A N 1
ATOM 753 C CA . MET A 1 94 ? 8.294 -1.811 -12.895 1.00 94.88 94 MET A CA 1
ATOM 754 C C . MET A 1 94 ? 9.736 -2.322 -13.000 1.00 94.88 94 MET A C 1
ATOM 756 O O . MET A 1 94 ? 10.275 -2.363 -14.103 1.00 94.88 94 MET A O 1
ATOM 760 N N . PHE A 1 95 ? 10.336 -2.790 -11.902 1.00 93.19 95 PHE A N 1
ATOM 761 C CA . PHE A 1 95 ? 11.678 -3.382 -11.884 1.00 93.19 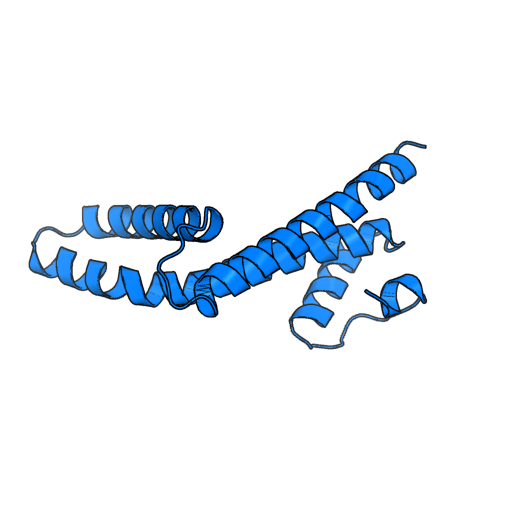95 PHE A CA 1
ATOM 762 C C . PHE A 1 95 ? 11.758 -4.672 -12.699 1.00 93.19 95 PHE A C 1
ATOM 764 O O . PHE A 1 95 ? 12.710 -4.872 -13.460 1.00 93.19 95 PHE A O 1
ATOM 771 N N . TRP A 1 96 ? 10.742 -5.530 -12.587 1.00 93.75 96 TRP A N 1
ATOM 772 C CA . TRP A 1 96 ? 10.662 -6.743 -13.392 1.00 93.75 96 TRP A CA 1
ATOM 773 C C . TRP A 1 96 ? 10.620 -6.414 -14.891 1.00 93.75 96 TRP A C 1
ATOM 775 O O . TRP A 1 96 ? 11.384 -6.970 -15.689 1.00 93.75 96 TRP A O 1
ATOM 785 N N . ALA A 1 97 ? 9.800 -5.431 -15.274 1.00 91.69 97 ALA A N 1
ATOM 786 C CA . ALA A 1 97 ? 9.708 -4.964 -16.650 1.00 91.69 97 ALA A CA 1
ATOM 787 C C . ALA A 1 97 ? 10.995 -4.280 -17.150 1.00 91.69 97 ALA A C 1
ATOM 789 O O . ALA A 1 97 ? 11.378 -4.490 -18.302 1.00 91.69 97 ALA A O 1
ATOM 790 N N . ALA A 1 98 ? 11.687 -3.535 -16.283 1.00 89.50 98 ALA A N 1
ATOM 791 C CA . ALA A 1 98 ? 12.894 -2.765 -16.594 1.00 89.50 98 ALA A CA 1
ATOM 792 C C . ALA A 1 98 ? 14.168 -3.606 -16.803 1.00 89.50 98 ALA A C 1
ATOM 794 O O . ALA A 1 98 ? 15.194 -3.053 -17.200 1.00 89.50 98 ALA A O 1
ATOM 795 N N . GLY A 1 99 ? 14.111 -4.921 -16.564 1.00 84.25 99 GLY A N 1
ATOM 796 C CA . GLY A 1 99 ? 15.212 -5.839 -16.881 1.00 84.25 99 GLY A CA 1
ATOM 797 C C . GLY A 1 99 ? 15.564 -6.841 -15.785 1.00 84.25 99 GLY A C 1
ATOM 798 O O . GLY A 1 99 ? 16.384 -7.723 -16.023 1.00 84.25 99 GLY A O 1
ATOM 799 N N . ILE A 1 100 ? 14.939 -6.774 -14.603 1.00 85.69 100 ILE A N 1
ATOM 800 C CA . ILE A 1 100 ? 15.161 -7.785 -13.563 1.00 85.69 100 ILE A CA 1
ATOM 801 C C . ILE A 1 100 ? 14.323 -9.027 -13.896 1.00 85.69 100 ILE A C 1
ATOM 803 O O . ILE A 1 100 ? 13.125 -9.078 -13.638 1.00 85.69 100 ILE A O 1
ATOM 807 N N . HIS A 1 101 ? 14.943 -10.023 -14.531 1.00 78.50 101 HIS A N 1
ATOM 808 C CA . HIS A 1 101 ? 14.247 -11.215 -15.036 1.00 78.50 101 HIS A CA 1
ATOM 809 C C . HIS A 1 101 ? 13.670 -12.116 -13.934 1.00 78.50 101 HIS A C 1
ATOM 811 O O . HIS A 1 101 ? 12.652 -12.768 -14.159 1.00 78.50 101 HIS A O 1
ATOM 817 N N . ASP A 1 102 ? 14.289 -12.128 -12.753 1.00 88.62 102 ASP A N 1
ATOM 818 C CA . ASP A 1 102 ? 13.793 -12.866 -11.597 1.00 88.62 102 ASP A CA 1
ATOM 819 C C . ASP A 1 102 ? 12.825 -12.013 -10.763 1.00 88.62 102 ASP A C 1
ATOM 821 O O . ASP A 1 102 ? 13.166 -10.931 -10.279 1.00 88.62 102 ASP A O 1
ATOM 825 N N . PHE A 1 103 ? 11.606 -12.519 -10.575 1.00 88.69 103 PHE A N 1
ATOM 826 C CA . PHE A 1 103 ? 10.552 -11.815 -9.848 1.00 88.69 103 PHE A CA 1
ATOM 827 C C . PHE A 1 103 ? 10.892 -11.639 -8.363 1.00 88.69 103 PHE A C 1
ATOM 829 O O . PHE A 1 103 ? 10.594 -10.593 -7.786 1.00 88.69 103 PHE A O 1
ATOM 836 N N . TYR A 1 104 ? 11.553 -12.627 -7.748 1.00 91.38 104 TYR A N 1
ATOM 837 C CA . TYR A 1 104 ? 11.976 -12.527 -6.349 1.00 91.38 104 TYR A CA 1
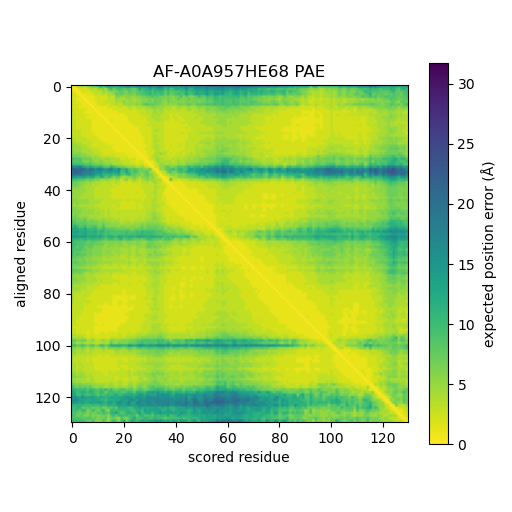ATOM 838 C C . TYR A 1 104 ? 13.023 -11.424 -6.168 1.00 91.38 104 TYR A C 1
ATOM 840 O O . TYR A 1 104 ? 12.905 -10.595 -5.264 1.00 91.38 104 TYR A O 1
ATOM 848 N N . THR A 1 105 ? 13.996 -11.348 -7.076 1.00 90.94 105 THR A N 1
ATOM 849 C CA . THR A 1 105 ? 14.983 -10.264 -7.104 1.00 90.94 105 THR A CA 1
ATOM 850 C C . THR A 1 105 ? 14.312 -8.904 -7.311 1.00 90.94 105 THR A C 1
ATOM 852 O O . THR A 1 105 ? 14.628 -7.966 -6.587 1.00 90.94 105 THR A O 1
ATOM 855 N N . ALA A 1 106 ? 13.336 -8.783 -8.219 1.00 92.62 106 ALA A N 1
ATOM 856 C CA . ALA A 1 106 ? 12.600 -7.530 -8.426 1.00 92.62 106 ALA A CA 1
ATOM 857 C C . ALA A 1 106 ? 11.837 -7.081 -7.164 1.00 92.62 106 ALA A C 1
ATOM 859 O O . ALA A 1 106 ? 11.858 -5.899 -6.813 1.00 92.62 106 ALA A O 1
ATOM 860 N N . PHE A 1 107 ? 11.221 -8.028 -6.450 1.00 94.25 107 PHE A N 1
ATOM 861 C CA . PHE A 1 107 ? 10.549 -7.778 -5.175 1.00 94.25 107 PHE A CA 1
ATOM 862 C C . PHE A 1 107 ? 11.535 -7.360 -4.080 1.00 94.25 107 PHE A C 1
ATOM 864 O O . PHE A 1 107 ? 11.302 -6.378 -3.375 1.00 94.25 107 PHE A O 1
ATOM 871 N N . SER A 1 108 ? 12.662 -8.066 -3.964 1.00 93.25 108 SER A N 1
ATOM 872 C CA . SER A 1 108 ? 13.715 -7.748 -2.996 1.00 93.25 108 SER A CA 1
ATOM 873 C C . SER A 1 108 ? 14.328 -6.370 -3.259 1.00 93.25 108 SER A C 1
ATOM 875 O O . SER A 1 108 ? 14.554 -5.616 -2.314 1.00 93.25 108 SER A O 1
ATOM 877 N N . THR A 1 109 ? 14.558 -6.010 -4.525 1.00 92.94 109 THR A N 1
ATOM 878 C CA . THR A 1 109 ? 15.029 -4.675 -4.920 1.00 92.94 109 THR A CA 1
ATOM 879 C C . THR A 1 109 ? 14.007 -3.609 -4.562 1.00 92.94 109 THR A C 1
ATOM 881 O O . THR A 1 109 ? 14.352 -2.638 -3.891 1.00 92.94 109 THR A O 1
ATOM 884 N N . SER A 1 110 ? 12.736 -3.825 -4.907 1.00 93.75 110 SER A N 1
ATOM 885 C CA . SER A 1 110 ? 11.660 -2.903 -4.549 1.00 93.75 110 SER A CA 1
ATOM 886 C C . SER A 1 110 ? 11.553 -2.694 -3.037 1.00 93.75 110 SER A C 1
ATOM 888 O O . SER A 1 110 ? 11.511 -1.552 -2.582 1.00 93.75 110 SER A O 1
ATOM 890 N N . GLY A 1 111 ? 11.570 -3.772 -2.250 1.00 93.12 111 GLY A N 1
ATOM 891 C CA . GLY A 1 111 ? 11.482 -3.706 -0.792 1.00 93.12 111 GLY A CA 1
ATOM 892 C C . GLY A 1 111 ? 12.696 -3.043 -0.158 1.00 93.12 111 GLY A C 1
ATOM 893 O O . GLY A 1 111 ? 12.541 -2.207 0.728 1.00 93.12 111 GLY A O 1
ATOM 894 N N . SER A 1 112 ? 13.896 -3.356 -0.644 1.00 92.62 112 SER A N 1
ATOM 895 C CA . SER A 1 112 ? 15.133 -2.732 -0.180 1.00 92.62 112 SER A CA 1
ATOM 896 C C . SER A 1 112 ? 15.152 -1.224 -0.444 1.00 92.62 112 SER A C 1
ATOM 898 O O . SER A 1 112 ? 15.576 -0.473 0.433 1.00 92.6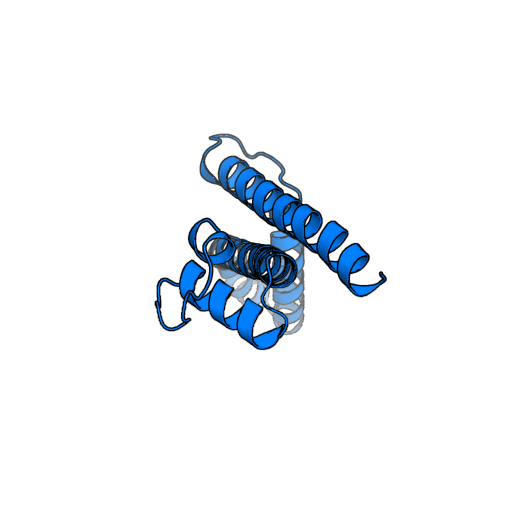2 112 SER A O 1
ATOM 900 N N . SER A 1 113 ? 14.687 -0.771 -1.612 1.00 91.69 113 SER A N 1
ATOM 901 C CA . SER A 1 113 ? 14.595 0.659 -1.935 1.00 91.69 113 SER A CA 1
ATOM 902 C C . SER A 1 113 ? 13.496 1.351 -1.129 1.00 91.69 113 SER A C 1
ATOM 904 O O . SER A 1 113 ? 13.752 2.370 -0.492 1.00 91.69 113 SER A O 1
ATOM 906 N N . LEU A 1 114 ? 12.290 0.770 -1.087 1.00 93.56 114 LEU A N 1
ATOM 907 C CA . LEU A 1 114 ? 11.132 1.346 -0.396 1.00 93.56 114 LEU A CA 1
ATOM 908 C C . LEU A 1 114 ? 11.354 1.466 1.116 1.00 93.56 114 LEU A C 1
ATOM 910 O O . LEU A 1 114 ? 10.952 2.453 1.726 1.00 93.56 114 LEU A O 1
ATOM 914 N N . LEU A 1 115 ? 11.988 0.457 1.717 1.00 92.56 115 LEU A N 1
ATOM 915 C CA . LEU A 1 115 ? 12.308 0.424 3.144 1.00 92.56 115 LEU A CA 1
ATOM 916 C C . LEU A 1 115 ? 13.700 0.988 3.451 1.00 92.56 115 LEU A C 1
ATOM 918 O O . LEU A 1 115 ? 14.129 0.941 4.602 1.00 92.56 115 LEU A O 1
ATOM 922 N N . THR A 1 116 ? 14.402 1.535 2.454 1.00 89.19 116 THR A N 1
ATOM 923 C CA . THR A 1 116 ? 15.717 2.190 2.596 1.00 89.19 116 THR A CA 1
ATOM 924 C C . THR A 1 116 ? 16.834 1.296 3.155 1.00 89.19 116 THR A C 1
ATOM 926 O O . THR A 1 116 ? 17.803 1.779 3.730 1.00 89.19 116 THR A O 1
ATOM 929 N N . LEU A 1 117 ? 16.722 -0.022 2.976 1.00 89.25 117 LEU A N 1
ATOM 930 C CA . LEU A 1 117 ? 17.674 -1.006 3.499 1.00 89.25 117 LEU A CA 1
ATOM 931 C C . LEU A 1 117 ? 18.985 -1.075 2.698 1.00 89.25 117 LEU A C 1
ATOM 933 O O . LEU A 1 117 ? 20.026 -1.410 3.252 1.00 89.25 117 LEU A O 1
ATOM 937 N N . GLY A 1 118 ? 18.939 -0.784 1.394 1.00 83.56 118 GLY A N 1
ATOM 938 C CA . GLY A 1 118 ? 20.130 -0.721 0.534 1.00 83.56 118 GLY A CA 1
ATOM 939 C C . GLY A 1 118 ? 20.862 -2.050 0.273 1.00 83.56 118 GLY A C 1
ATOM 940 O O . GLY A 1 118 ? 22.014 -2.025 -0.145 1.00 83.56 118 GLY A O 1
ATOM 941 N N . PHE A 1 119 ? 20.231 -3.209 0.494 1.00 80.56 119 PHE A N 1
ATOM 942 C CA . PHE A 1 119 ? 20.853 -4.528 0.288 1.00 80.56 119 PHE A CA 1
ATOM 943 C C . PHE A 1 119 ? 20.830 -5.020 -1.168 1.00 80.56 119 PHE A C 1
ATOM 945 O O . PHE A 1 119 ? 21.564 -5.945 -1.512 1.00 80.56 119 PHE A O 1
ATOM 952 N N . ALA A 1 120 ? 19.983 -4.445 -2.023 1.00 80.94 120 ALA A N 1
ATOM 953 C CA . ALA A 1 120 ? 19.832 -4.891 -3.404 1.00 80.94 120 ALA A CA 1
ATOM 954 C C . ALA A 1 120 ? 20.866 -4.235 -4.344 1.00 80.94 120 ALA A C 1
ATOM 956 O O . ALA A 1 120 ? 20.932 -3.005 -4.406 1.00 80.94 120 ALA A O 1
ATOM 957 N N . PRO A 1 121 ? 21.655 -5.020 -5.103 1.00 73.69 121 PRO A N 1
ATOM 958 C CA . PRO A 1 121 ? 22.643 -4.479 -6.028 1.00 73.69 121 PRO A CA 1
ATOM 959 C C . PRO A 1 121 ? 21.971 -3.842 -7.252 1.00 73.69 121 PRO A C 1
ATOM 961 O O . PRO A 1 121 ? 21.123 -4.451 -7.906 1.00 73.69 121 PRO A O 1
ATOM 964 N N . VAL A 1 122 ? 22.397 -2.626 -7.596 1.00 73.06 122 VAL A N 1
ATOM 965 C CA . VAL A 1 122 ? 21.958 -1.909 -8.800 1.00 73.06 122 VAL A CA 1
ATOM 966 C C . VAL A 1 122 ? 22.975 -2.157 -9.908 1.00 73.06 122 VAL A C 1
ATOM 968 O O . VAL A 1 122 ? 24.128 -1.747 -9.811 1.00 73.06 122 VAL A O 1
ATOM 971 N N . ASN A 1 123 ? 22.559 -2.862 -10.956 1.00 75.56 123 ASN A N 1
ATOM 972 C CA . ASN A 1 123 ? 23.437 -3.333 -12.030 1.00 75.56 123 ASN A CA 1
ATOM 973 C C . ASN A 1 123 ? 23.168 -2.667 -13.393 1.00 75.56 123 ASN A C 1
ATOM 975 O O . ASN A 1 123 ? 23.842 -2.994 -14.368 1.00 75.56 123 ASN A O 1
ATOM 979 N N . SER A 1 124 ? 22.202 -1.745 -13.485 1.00 78.62 124 SER A N 1
ATOM 980 C CA . SER A 1 124 ? 21.843 -1.065 -14.736 1.00 78.62 124 SER A CA 1
ATOM 981 C C . SER A 1 124 ? 21.262 0.334 -14.503 1.00 78.62 124 SER A C 1
ATOM 983 O O . SER A 1 124 ? 20.663 0.594 -13.462 1.00 78.62 124 SER A O 1
ATOM 985 N N . LEU A 1 125 ? 21.406 1.223 -15.497 1.00 77.88 125 LEU A N 1
ATOM 986 C CA . LEU A 1 125 ? 20.909 2.608 -15.441 1.00 77.88 125 LEU A CA 1
ATOM 987 C C . LEU A 1 125 ? 19.383 2.696 -15.286 1.00 77.88 125 LEU A C 1
ATOM 989 O O . LEU A 1 125 ? 18.893 3.596 -14.611 1.00 77.88 125 LEU A O 1
ATOM 993 N N . SER A 1 126 ? 18.630 1.774 -15.894 1.00 76.50 126 SER A N 1
ATOM 994 C CA . SER A 1 126 ? 17.168 1.732 -15.769 1.00 76.50 126 SER A CA 1
ATOM 995 C C . SER A 1 126 ? 16.735 1.427 -14.337 1.00 76.50 126 SER A C 1
ATOM 997 O O . SER A 1 126 ? 15.801 2.051 -13.846 1.00 76.50 126 SER A O 1
ATOM 999 N N . THR A 1 127 ? 17.444 0.530 -13.646 1.00 75.38 127 THR A N 1
ATOM 1000 C CA . THR A 1 127 ? 17.216 0.246 -12.222 1.00 75.38 127 THR A CA 1
ATOM 1001 C C . THR A 1 127 ? 17.649 1.409 -11.323 1.00 75.38 127 THR A C 1
ATOM 1003 O O . THR A 1 127 ? 17.065 1.583 -10.266 1.00 75.38 127 THR A O 1
ATOM 1006 N N . THR A 1 128 ? 18.639 2.217 -11.720 1.00 78.31 128 THR A N 1
ATOM 1007 C CA . THR A 1 128 ? 19.101 3.376 -10.930 1.00 78.31 128 THR A CA 1
ATOM 1008 C C . THR A 1 128 ? 18.095 4.525 -10.892 1.00 78.31 128 THR A C 1
ATOM 1010 O O . THR A 1 128 ? 18.033 5.252 -9.906 1.00 78.31 128 THR A O 1
ATOM 1013 N N . ILE A 1 129 ? 17.366 4.747 -11.988 1.00 79.00 129 ILE A N 1
ATOM 1014 C CA . ILE A 1 129 ? 16.446 5.890 -12.126 1.00 79.00 129 ILE A CA 1
ATOM 1015 C C . ILE A 1 129 ? 15.087 5.615 -11.454 1.00 79.00 129 ILE A C 1
ATOM 1017 O O . ILE A 1 129 ? 14.361 6.559 -11.141 1.00 79.00 129 ILE A O 1
ATOM 1021 N N . LEU A 1 130 ? 14.743 4.340 -11.259 1.00 73.25 130 LEU A N 1
ATOM 1022 C CA . LEU A 1 130 ? 13.494 3.876 -10.650 1.00 73.25 130 LEU A CA 1
ATOM 1023 C C . LEU A 1 130 ? 13.573 3.836 -9.122 1.00 73.25 130 LEU A C 1
ATOM 1025 O O . LEU A 1 130 ? 12.591 4.305 -8.501 1.00 73.25 130 LEU A O 1
#

Radius of gyration: 19.03 Å; Cα contacts (8 Å, |Δi|>4): 116; chains: 1; bounding box: 46×33×55 Å

pLDDT: mean 90.87, std 6.75, range [69.88, 98.0]

Foldseek 3Di:
DVLLVLLVVLQVVLVVLLVLLVVLVCCPPVDPDPDDRPLLVVLLVVLVVVLVVVCVPPPDPVVNVVSCVCSVVVSVVVSVVVSLVSNLSSQLSNQCSLDPVDSVLSSVLSCCVSVVVPPRDDDDPSSVVD

Nearest PDB structures (foldseek):
  6jx6-assembly1_C  TM=3.627E-01  e=6.511E+00  Homo sapiens

Mean predicted aligned error: 5.12 Å

Secondary structure (DSSP, 8-state):
-HHHHHHHHHHHHHHHHHHHHHHHHHHHHTSSS----HHHHHHHHHHHHHHHHHHTT--SHHHHHHHHTTHHHHHHHHHHHHHHHHHHHHHHHHHHHHT---HHHHHHHHHHHHTT---S---SHHHHH-